Protein AF-A0A0C3KD85-F1 (afdb_monomer)

Organism: NCBI:txid870435

Solvent-accessible surface area (backbone atoms only — not comparable to full-atom values): 11297 Å² total; per-residue (Å²): 140,84,88,82,82,87,82,80,88,87,77,92,79,89,80,76,82,80,77,76,77,79,72,77,76,74,81,74,75,76,88,72,93,73,97,68,96,67,92,71,84,74,74,81,74,77,82,79,78,62,86,70,56,79,71,61,94,81,64,45,78,86,40,37,65,53,24,43,55,48,22,50,45,40,49,59,50,50,77,74,42,59,80,89,37,70,66,29,56,54,45,50,50,52,26,50,43,26,44,40,50,37,27,65,49,67,98,76,60,78,77,80,88,76,65,79,89,64,69,86,74,43,71,68,54,46,54,58,72,66,54,72,72,82,68,59,74,82,45,60,66,61,53,28,54,52,44,51,54,53,46,52,52,57,53,50,51,51,56,52,53,53,51,54,55,58,64,74,65,62,82,130

Mean predicted aligned error: 14.35 Å

Sequence (172 aa):
IQVIVSVLEELQSHFMPLMKTIHWNICHADLTEVNVKTNLHTTPDEDINISFLPLPETFNFLDCEDWQQLAQGIHNWLLTVPPASQQWTWGQDTFWFAYIAAYPRFPHGRWPFWDARIPLDSPFIQDWMAQKLELVAEKPEEVLHQIWLEFHSHIALFYLAAHCRNICRLPQ

Structure (mmCIF, N/CA/C/O backbone):
data_AF-A0A0C3KD85-F1
#
_entry.id   AF-A0A0C3KD85-F1
#
loop_
_atom_site.group_PDB
_atom_site.id
_atom_site.type_symbol
_atom_site.label_atom_id
_atom_site.label_alt_id
_atom_site.label_comp_id
_atom_site.label_asym_id
_atom_site.label_entity_id
_atom_site.label_seq_id
_atom_site.pdbx_PDB_ins_code
_atom_site.Cartn_x
_atom_site.Cartn_y
_atom_site.Cartn_z
_atom_site.occupancy
_atom_site.B_iso_or_equiv
_atom_site.auth_seq_id
_atom_site.auth_comp_id
_atom_site.auth_asym_id
_atom_site.auth_atom_id
_atom_site.pdbx_PDB_model_num
ATOM 1 N N . ILE A 1 1 ? 18.243 32.772 -43.671 1.00 44.72 1 ILE A N 1
ATOM 2 C CA . ILE A 1 1 ? 18.383 33.403 -42.338 1.00 44.72 1 ILE A CA 1
ATOM 3 C C . ILE A 1 1 ? 17.742 32.439 -41.356 1.00 44.72 1 ILE A C 1
ATOM 5 O O . ILE A 1 1 ? 16.558 32.165 -41.491 1.00 44.72 1 ILE A O 1
ATOM 9 N N . GLN A 1 2 ? 18.554 31.809 -40.513 1.00 31.72 2 GLN A N 1
ATOM 10 C CA . GLN A 1 2 ? 18.190 30.676 -39.660 1.00 31.72 2 GLN A CA 1
ATOM 11 C C . GLN A 1 2 ? 18.272 31.172 -38.212 1.00 31.72 2 GLN A C 1
ATOM 13 O O . GLN A 1 2 ? 19.300 31.726 -37.828 1.00 31.72 2 GLN A O 1
ATOM 18 N N . VAL A 1 3 ? 17.184 31.056 -37.450 1.00 38.34 3 VAL A N 1
ATOM 19 C CA . VAL A 1 3 ? 17.133 31.464 -36.038 1.00 38.34 3 VAL A CA 1
ATOM 20 C C . VAL A 1 3 ? 17.324 30.211 -35.195 1.00 38.34 3 VAL A C 1
ATOM 22 O O . VAL A 1 3 ? 16.486 29.314 -35.219 1.00 38.34 3 VAL A O 1
ATOM 25 N N . ILE A 1 4 ? 18.449 30.145 -34.489 1.00 43.72 4 ILE A N 1
ATOM 26 C CA . ILE A 1 4 ? 18.741 29.127 -33.480 1.00 43.72 4 ILE A CA 1
ATOM 27 C C . ILE A 1 4 ? 18.399 29.763 -32.133 1.00 43.72 4 ILE A C 1
ATOM 29 O O . ILE A 1 4 ? 19.001 30.770 -31.764 1.00 43.72 4 ILE A O 1
ATOM 33 N N . VAL A 1 5 ? 17.415 29.209 -31.424 1.00 41.16 5 VAL A N 1
ATOM 34 C CA . VAL A 1 5 ? 17.136 29.567 -30.029 1.00 41.16 5 VAL A CA 1
ATOM 35 C C . VAL A 1 5 ? 17.790 28.505 -29.162 1.00 41.16 5 VAL A C 1
ATOM 37 O O . VAL A 1 5 ? 17.321 27.372 -29.091 1.00 41.16 5 VAL A O 1
ATOM 40 N N . SER A 1 6 ? 18.905 28.874 -28.543 1.00 44.72 6 SER A N 1
ATOM 41 C CA . SER A 1 6 ? 19.551 28.079 -27.508 1.00 44.72 6 SER A CA 1
ATOM 42 C C . SER A 1 6 ? 18.756 28.226 -26.214 1.00 44.72 6 SER A C 1
ATOM 44 O O . SER A 1 6 ? 18.633 29.329 -25.686 1.00 44.72 6 SER A O 1
ATOM 46 N N . VAL A 1 7 ? 18.238 27.119 -25.694 1.00 46.34 7 VAL A N 1
ATOM 47 C CA . VAL A 1 7 ? 17.838 27.004 -24.291 1.00 46.34 7 VAL A CA 1
ATOM 48 C C . VAL A 1 7 ? 18.607 25.823 -23.738 1.00 46.34 7 VAL A C 1
ATOM 50 O O . VAL A 1 7 ? 18.252 24.686 -24.039 1.00 46.34 7 VAL A O 1
ATOM 53 N N . LEU A 1 8 ? 19.657 26.087 -22.962 1.00 38.56 8 LEU A N 1
ATOM 54 C CA . LEU A 1 8 ? 20.087 25.130 -21.957 1.00 38.56 8 LEU A CA 1
ATOM 55 C C . LEU A 1 8 ? 20.905 25.804 -20.848 1.00 38.56 8 LEU A C 1
ATOM 57 O O . LEU A 1 8 ? 21.939 26.407 -21.113 1.00 38.56 8 LEU A O 1
ATOM 61 N N . GLU A 1 9 ? 20.381 25.605 -19.639 1.00 44.66 9 GLU A N 1
ATOM 62 C CA . GLU A 1 9 ? 21.064 25.478 -18.349 1.00 44.66 9 GLU A CA 1
ATOM 63 C C . GLU A 1 9 ? 21.668 26.690 -17.626 1.00 44.66 9 GLU A C 1
ATOM 65 O O . GLU A 1 9 ? 22.133 27.660 -18.210 1.00 44.66 9 GLU A O 1
ATOM 70 N N . GLU A 1 10 ? 21.657 26.512 -16.297 1.00 42.94 10 GLU A N 1
ATOM 71 C CA . GLU A 1 10 ? 22.172 27.332 -15.191 1.00 42.94 10 GLU A CA 1
ATOM 72 C C . GLU A 1 10 ? 21.146 28.291 -14.547 1.00 42.94 10 GLU A C 1
ATOM 74 O O . GLU A 1 10 ? 20.594 29.175 -15.184 1.00 42.94 10 GLU A O 1
ATOM 79 N N . LEU A 1 11 ? 20.831 28.221 -13.251 1.00 41.41 11 LEU A N 1
ATOM 80 C CA . LEU A 1 11 ? 21.246 27.301 -12.198 1.00 41.41 11 LEU A CA 1
ATOM 81 C C . LEU A 1 11 ? 20.274 27.434 -11.009 1.00 41.41 11 LEU A C 1
ATOM 83 O O . LEU A 1 11 ? 19.582 28.437 -10.839 1.00 41.4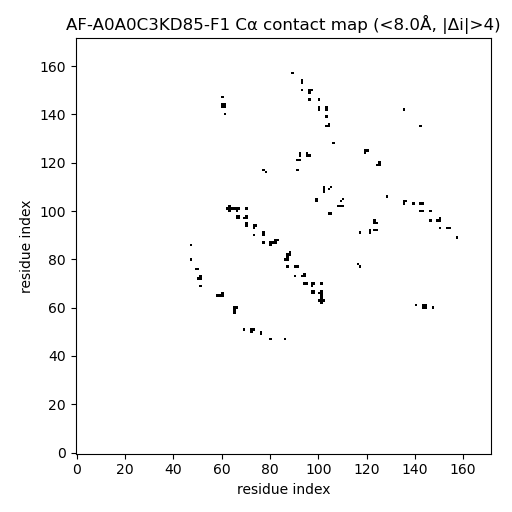1 11 LEU A O 1
ATOM 87 N N . GLN A 1 12 ? 20.258 26.388 -10.194 1.00 50.91 12 GLN A N 1
ATOM 88 C CA . GLN A 1 12 ? 19.518 26.193 -8.953 1.00 50.91 12 GLN A CA 1
ATOM 89 C C . GLN A 1 12 ? 19.476 27.421 -8.030 1.00 50.91 12 GLN A C 1
ATOM 91 O O . GLN A 1 12 ? 20.518 27.955 -7.659 1.00 50.91 12 GLN A O 1
ATOM 96 N N . SER A 1 13 ? 18.287 27.756 -7.520 1.00 37.28 13 SER A N 1
ATOM 97 C CA . SER A 1 13 ? 18.146 28.250 -6.147 1.00 37.28 13 SER A CA 1
ATOM 98 C C . SER A 1 13 ? 16.683 28.180 -5.697 1.00 37.28 13 SER A C 1
ATOM 100 O O . SER A 1 13 ? 15.837 28.911 -6.196 1.00 37.28 13 SER A O 1
ATOM 102 N N . HIS A 1 14 ? 16.411 27.301 -4.732 1.00 45.31 14 HIS A N 1
ATOM 103 C CA . HIS A 1 14 ? 15.267 27.366 -3.817 1.00 45.31 14 HIS A CA 1
ATOM 104 C C . HIS A 1 14 ? 13.858 27.352 -4.430 1.00 45.31 14 HIS A C 1
ATOM 106 O O . HIS A 1 14 ? 13.132 28.340 -4.384 1.00 45.31 14 HIS A O 1
ATOM 112 N N . PHE A 1 15 ? 13.397 26.173 -4.845 1.00 38.47 15 PHE A N 1
ATOM 113 C CA . PHE A 1 15 ? 11.975 25.853 -4.722 1.00 38.47 15 PHE A CA 1
ATOM 114 C C . PHE A 1 15 ? 11.822 24.742 -3.688 1.00 38.47 15 PHE A C 1
ATOM 116 O O . PHE A 1 15 ? 11.989 23.563 -3.983 1.00 38.47 15 PHE A O 1
ATOM 123 N N . MET A 1 16 ? 11.536 25.137 -2.444 1.00 41.84 16 MET A N 1
ATOM 124 C CA . MET A 1 16 ? 10.878 24.223 -1.517 1.00 41.84 1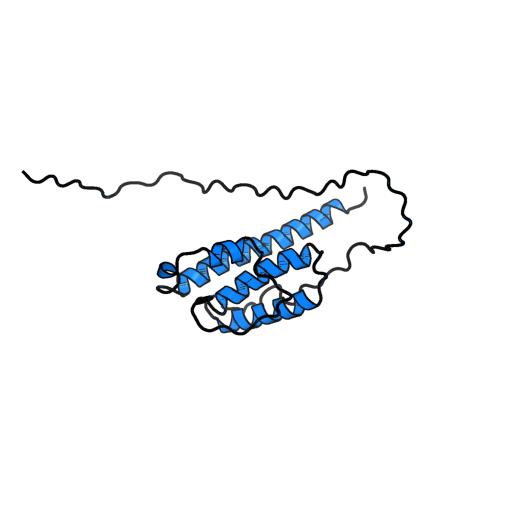6 MET A CA 1
ATOM 125 C C . MET A 1 16 ? 9.528 23.846 -2.134 1.00 41.84 16 MET A C 1
ATOM 127 O O . MET A 1 16 ? 8.796 24.754 -2.548 1.00 41.84 16 MET A O 1
ATOM 131 N N . PRO A 1 17 ? 9.156 22.558 -2.196 1.00 38.88 17 PRO A N 1
ATOM 132 C CA . PRO A 1 17 ? 7.778 22.216 -2.476 1.00 38.88 17 PRO A CA 1
ATOM 133 C C . PRO A 1 17 ? 6.946 22.791 -1.329 1.00 38.88 17 PRO A C 1
ATOM 135 O O . PRO A 1 17 ? 7.150 22.476 -0.156 1.00 38.88 17 PRO A O 1
ATOM 138 N N . LEU A 1 18 ? 6.052 23.711 -1.675 1.00 36.97 18 LEU A N 1
ATOM 139 C CA . LEU A 1 18 ? 5.094 24.293 -0.755 1.00 36.97 18 LEU A CA 1
ATOM 140 C C . LEU A 1 18 ? 4.162 23.154 -0.331 1.00 36.97 18 LEU A C 1
ATOM 142 O O . LEU A 1 18 ? 3.222 22.826 -1.053 1.00 36.97 18 LEU A O 1
ATOM 146 N N . MET A 1 19 ? 4.467 22.500 0.795 1.00 41.75 19 MET A N 1
ATOM 147 C CA . MET A 1 19 ? 3.550 21.550 1.416 1.00 41.75 19 MET A CA 1
ATOM 148 C C . MET A 1 19 ? 2.253 22.309 1.675 1.00 41.75 19 MET A C 1
ATOM 150 O O . MET A 1 19 ? 2.166 23.143 2.576 1.00 41.75 19 MET A O 1
ATOM 154 N N . LYS A 1 20 ? 1.237 22.045 0.853 1.00 39.09 20 LYS A N 1
ATOM 155 C CA . LYS A 1 20 ? -0.136 22.348 1.225 1.00 39.09 20 LYS A CA 1
ATOM 156 C C . LYS A 1 20 ? -0.424 21.481 2.436 1.00 39.09 20 LYS A C 1
ATOM 158 O O . LYS A 1 20 ? -0.611 20.276 2.309 1.00 39.09 20 LYS A O 1
ATOM 163 N N . THR A 1 21 ? -0.420 22.103 3.605 1.00 34.53 21 THR A N 1
ATOM 164 C CA . THR A 1 21 ? -0.942 21.518 4.830 1.00 34.53 21 THR A CA 1
ATOM 165 C C . THR A 1 21 ? -2.380 21.104 4.547 1.00 34.53 21 THR A C 1
ATOM 167 O O . THR A 1 21 ? -3.274 21.949 4.480 1.00 34.53 21 THR A O 1
ATOM 170 N N . ILE A 1 22 ? -2.606 19.810 4.325 1.00 39.12 22 ILE A N 1
ATOM 171 C CA . ILE A 1 22 ? -3.944 19.239 4.408 1.00 39.12 22 ILE A CA 1
ATOM 172 C C . ILE A 1 22 ? -4.288 19.320 5.890 1.00 39.12 22 ILE A C 1
ATOM 174 O O . ILE A 1 22 ? -3.874 18.505 6.711 1.00 39.12 22 ILE A O 1
ATOM 178 N N . HIS A 1 23 ? -4.949 20.418 6.239 1.00 28.86 23 HIS A N 1
ATOM 179 C CA . HIS A 1 23 ? -5.554 20.617 7.536 1.00 28.86 23 HIS A CA 1
ATOM 180 C C . HIS A 1 23 ? -6.671 19.583 7.631 1.00 28.86 23 HIS A C 1
ATOM 182 O O . HIS A 1 23 ? -7.727 19.749 7.018 1.00 28.86 23 HIS A O 1
ATOM 188 N N . TRP A 1 24 ? -6.412 18.480 8.334 1.00 38.56 24 TRP A N 1
ATOM 189 C CA . TRP A 1 24 ? -7.466 17.581 8.776 1.00 38.56 24 TRP A CA 1
ATOM 190 C C . TRP A 1 24 ? -8.442 18.432 9.580 1.00 38.56 24 TRP A C 1
ATOM 192 O O . TRP A 1 24 ? -8.164 18.794 10.723 1.00 38.56 24 TRP A O 1
ATOM 202 N N . ASN A 1 25 ? -9.550 18.829 8.952 1.00 35.41 25 ASN A N 1
ATOM 203 C CA . ASN A 1 25 ? -10.643 19.475 9.651 1.00 35.41 25 ASN A CA 1
ATOM 204 C C . ASN A 1 25 ? -11.114 18.484 10.707 1.00 35.41 25 ASN A C 1
ATOM 206 O O . ASN A 1 25 ? -11.781 17.496 10.409 1.00 35.41 25 ASN A O 1
ATOM 210 N N . ILE A 1 26 ? -10.703 18.753 11.943 1.00 40.75 26 ILE A N 1
ATOM 211 C CA . ILE A 1 26 ? -11.268 18.177 13.147 1.00 40.75 26 ILE A CA 1
ATOM 212 C C . ILE A 1 26 ? -12.770 18.395 13.015 1.00 40.75 26 ILE A C 1
ATOM 214 O O . ILE A 1 26 ? -13.232 19.538 13.002 1.00 40.75 26 ILE A O 1
ATOM 218 N N . CYS A 1 27 ? -13.524 17.310 12.857 1.00 38.81 27 CYS A N 1
ATOM 219 C CA . CYS A 1 27 ? -14.968 17.345 12.978 1.00 38.81 27 CYS A CA 1
ATOM 220 C C . CYS A 1 27 ? -15.299 17.783 14.409 1.00 38.81 27 CYS A C 1
ATOM 222 O O . CYS A 1 27 ? -15.462 16.961 15.307 1.00 38.81 27 CYS A O 1
ATOM 224 N N . HIS A 1 28 ? -15.395 19.093 14.623 1.00 39.84 28 HIS A N 1
ATOM 225 C CA . HIS A 1 28 ? -16.270 19.639 15.639 1.00 39.84 28 HIS A CA 1
ATOM 226 C C . HIS A 1 28 ? -17.681 19.306 15.172 1.00 39.84 28 HIS A C 1
ATOM 228 O O . HIS A 1 28 ? -18.252 19.984 14.323 1.00 39.84 28 HIS A O 1
ATOM 234 N N . ALA A 1 29 ? -18.202 18.182 15.658 1.00 39.31 29 ALA A N 1
ATOM 235 C CA . ALA A 1 29 ? -19.624 17.932 15.596 1.00 39.31 29 ALA A CA 1
ATOM 236 C C . ALA A 1 29 ? -20.300 19.048 16.401 1.00 39.31 29 ALA A C 1
ATOM 238 O O . ALA A 1 29 ? -20.180 19.098 17.627 1.00 39.31 29 ALA A O 1
ATOM 239 N N . ASP A 1 30 ? -20.959 19.963 15.693 1.00 38.78 30 ASP A N 1
ATOM 240 C CA . ASP A 1 30 ? -21.906 20.891 16.287 1.00 38.78 30 ASP A CA 1
ATOM 241 C C . ASP A 1 30 ? -22.974 20.073 17.015 1.00 38.78 30 ASP A C 1
ATOM 243 O O . ASP A 1 30 ? -23.738 19.310 16.418 1.00 38.78 30 ASP A O 1
ATOM 247 N N . LEU A 1 31 ? -22.999 20.227 18.336 1.00 43.59 31 LEU A N 1
ATOM 248 C CA . LEU A 1 31 ? -24.061 19.748 19.203 1.00 43.59 31 LEU A CA 1
ATOM 249 C C . LEU A 1 31 ? -25.347 20.494 18.835 1.00 43.59 31 LEU A C 1
ATOM 251 O O . LEU A 1 31 ? -25.645 21.554 19.379 1.00 43.59 31 LEU A O 1
ATOM 255 N N . THR A 1 32 ? -26.121 19.929 17.913 1.00 39.94 32 THR A N 1
ATOM 256 C CA . THR A 1 32 ? -27.552 20.213 17.819 1.00 39.94 32 THR A CA 1
ATOM 257 C C . THR A 1 32 ? -28.306 19.068 18.478 1.00 39.94 32 THR A C 1
ATOM 259 O O . THR A 1 32 ? -28.229 17.908 18.079 1.00 39.94 32 THR A O 1
ATOM 262 N N . GLU A 1 33 ? -28.978 19.421 19.570 1.00 45.94 33 GLU A N 1
ATOM 263 C CA . GLU A 1 33 ? -29.815 18.556 20.387 1.00 45.94 33 GLU A CA 1
ATOM 264 C C . GLU A 1 33 ? -30.871 17.840 19.536 1.00 45.94 33 GLU A C 1
ATOM 266 O O . GLU A 1 33 ? -31.880 18.427 19.148 1.00 45.94 33 GLU A O 1
ATOM 271 N N . VAL A 1 34 ? -30.696 16.537 19.316 1.00 37.78 34 VAL A N 1
ATOM 272 C CA . VAL A 1 34 ? -31.823 15.635 19.066 1.00 37.78 34 VAL A CA 1
ATOM 273 C C . VAL A 1 34 ? -31.685 14.433 19.988 1.00 37.78 34 VAL A C 1
ATOM 275 O O . VAL A 1 34 ? -30.835 13.560 19.834 1.00 37.78 34 VAL A O 1
ATOM 278 N N . ASN A 1 35 ? -32.551 14.441 20.993 1.00 45.81 35 ASN A N 1
ATOM 279 C CA . ASN A 1 35 ? -32.765 13.406 21.987 1.00 45.81 35 ASN A CA 1
ATOM 280 C C . ASN A 1 35 ? -33.209 12.093 21.317 1.00 45.81 35 ASN A C 1
ATOM 282 O O . ASN A 1 35 ? -34.400 11.865 21.111 1.00 45.81 35 ASN A O 1
ATOM 286 N N . VAL A 1 36 ? -32.256 11.217 20.997 1.00 39.78 36 VAL A N 1
ATOM 287 C CA . VAL A 1 36 ? -32.517 9.801 20.726 1.00 39.78 36 VAL A CA 1
ATOM 288 C C . VAL A 1 36 ? -31.590 8.981 21.613 1.00 39.78 36 VAL A C 1
ATOM 290 O O . VAL A 1 36 ? -30.383 8.911 21.401 1.00 39.78 36 VAL A O 1
ATOM 293 N N . LYS A 1 37 ? -32.170 8.358 22.643 1.00 42.84 37 LYS A N 1
ATOM 294 C CA . LYS A 1 37 ? -31.521 7.325 23.455 1.00 42.84 37 LYS A CA 1
ATOM 295 C C . LYS A 1 37 ? -31.212 6.106 22.582 1.00 42.84 37 LYS A C 1
ATOM 297 O O . LYS A 1 37 ? -31.989 5.157 22.539 1.00 42.84 37 LYS A O 1
ATOM 302 N N . THR A 1 38 ? -30.063 6.103 21.928 1.00 39.69 38 THR A N 1
ATOM 303 C CA . THR A 1 38 ? -29.397 4.874 21.495 1.00 39.69 38 THR A CA 1
ATOM 304 C C . THR A 1 38 ? -28.215 4.646 22.418 1.00 39.69 38 THR A C 1
ATOM 306 O O . THR A 1 38 ? -27.262 5.419 22.419 1.00 39.69 38 THR A O 1
ATOM 309 N N . ASN A 1 39 ? -28.302 3.592 23.232 1.00 41.03 39 ASN A N 1
ATOM 310 C CA . ASN A 1 39 ? -27.184 3.057 24.002 1.00 41.03 39 ASN A CA 1
ATOM 311 C C . ASN A 1 39 ? -26.105 2.545 23.031 1.00 41.03 39 ASN A C 1
ATOM 313 O O . ASN A 1 39 ? -26.040 1.354 22.745 1.00 41.03 39 ASN A O 1
ATOM 317 N N . LEU A 1 40 ? -25.278 3.442 22.503 1.00 42.19 40 LEU A N 1
ATOM 318 C CA . LEU A 1 40 ? -23.980 3.102 21.938 1.00 42.19 40 LEU A CA 1
ATOM 319 C C . LEU A 1 40 ? -22.971 3.308 23.058 1.00 42.19 40 LEU A C 1
ATOM 321 O O . LEU A 1 40 ? -22.488 4.408 23.313 1.00 42.19 40 LEU A O 1
ATOM 325 N N . HIS A 1 41 ? -22.719 2.224 23.784 1.00 38.44 41 HIS A N 1
ATOM 326 C CA . HIS A 1 41 ? -21.536 2.101 24.613 1.00 38.44 41 HIS A CA 1
ATOM 327 C C . HIS A 1 41 ? -20.336 2.000 23.665 1.00 38.44 41 HIS A C 1
ATOM 329 O O . HIS A 1 41 ? -19.869 0.911 23.350 1.00 38.44 41 HIS A O 1
ATOM 335 N N . THR A 1 42 ? -19.906 3.140 23.127 1.00 39.88 42 THR A N 1
ATOM 336 C CA . THR A 1 42 ? -18.635 3.254 22.420 1.00 39.88 42 THR A CA 1
ATOM 337 C C . THR A 1 42 ? -17.565 3.222 23.499 1.00 39.88 42 THR A C 1
ATOM 339 O O . THR A 1 42 ? -17.316 4.223 24.173 1.00 39.88 42 THR A O 1
ATOM 342 N N . THR A 1 43 ? -17.008 2.040 23.745 1.00 41.78 43 THR A N 1
ATOM 343 C CA . THR A 1 43 ? -15.810 1.911 24.565 1.00 41.78 43 THR A CA 1
ATOM 344 C C . THR A 1 43 ? -14.692 2.746 23.925 1.00 41.78 43 THR A C 1
ATOM 346 O O . THR A 1 43 ? -14.556 2.764 22.699 1.00 41.78 43 THR A O 1
ATOM 349 N N . PRO A 1 44 ? -13.928 3.507 24.723 1.00 47.38 44 PRO A N 1
ATOM 350 C CA . PRO A 1 44 ? -12.794 4.267 24.223 1.00 47.38 44 PRO A CA 1
ATOM 351 C C . PRO A 1 44 ? -11.661 3.292 23.891 1.00 47.38 44 PRO A C 1
ATOM 353 O O . PRO A 1 44 ? -11.283 2.511 24.755 1.00 47.38 44 PRO A O 1
ATOM 356 N N . ASP A 1 45 ? -11.136 3.365 22.665 1.00 50.81 45 ASP A N 1
ATOM 357 C CA . ASP A 1 45 ? -9.873 2.740 22.237 1.00 50.81 45 ASP A CA 1
ATOM 358 C C . ASP A 1 45 ? -9.675 1.285 22.683 1.00 50.81 45 ASP A C 1
ATOM 360 O O . ASP A 1 45 ? -8.939 0.993 23.625 1.00 50.81 45 ASP A O 1
ATOM 364 N N . GLU A 1 46 ? -10.245 0.335 21.944 1.00 54.19 46 GLU A N 1
ATOM 365 C CA . GLU A 1 46 ? -9.509 -0.918 21.805 1.00 54.19 46 GLU A CA 1
ATOM 366 C C . GLU A 1 46 ? -8.241 -0.591 21.009 1.00 54.19 46 GLU A C 1
ATOM 368 O O . GLU A 1 46 ? -8.331 -0.128 19.870 1.00 54.19 46 GLU A O 1
ATOM 373 N N . ASP A 1 47 ? -7.072 -0.760 21.635 1.00 69.00 47 ASP A N 1
ATOM 374 C CA . ASP A 1 47 ? -5.760 -0.638 20.997 1.00 69.00 47 ASP A CA 1
ATOM 375 C C . ASP A 1 47 ? -5.705 -1.593 19.797 1.00 69.00 47 ASP A C 1
ATOM 377 O O . ASP A 1 47 ? -5.400 -2.782 19.922 1.00 69.00 47 ASP A O 1
ATOM 381 N N . ILE A 1 48 ? -6.060 -1.082 18.616 1.00 73.88 48 ILE A N 1
ATOM 382 C CA . ILE A 1 48 ? -6.047 -1.850 17.375 1.00 73.88 48 ILE A CA 1
ATOM 383 C C . ILE A 1 48 ? -4.595 -2.232 17.092 1.00 73.88 48 ILE A C 1
ATOM 385 O O . ILE A 1 48 ? -3.778 -1.398 16.700 1.00 73.88 48 ILE A O 1
ATOM 389 N N . ASN A 1 49 ? -4.278 -3.507 17.308 1.00 84.19 49 ASN A N 1
ATOM 390 C CA . ASN A 1 49 ? -2.937 -4.041 17.123 1.00 84.19 49 ASN A CA 1
ATOM 391 C C . ASN A 1 49 ? -2.564 -4.043 15.635 1.00 84.19 49 ASN A C 1
ATOM 393 O O . ASN A 1 49 ? -3.233 -4.685 14.826 1.00 84.19 49 ASN A O 1
ATOM 397 N N . ILE A 1 50 ? -1.483 -3.351 15.279 1.00 87.50 50 ILE A N 1
ATOM 398 C CA . ILE A 1 50 ? -0.921 -3.326 13.926 1.00 87.50 50 ILE A CA 1
ATOM 399 C C . ILE A 1 50 ? 0.169 -4.394 13.852 1.00 87.50 50 ILE A C 1
ATOM 401 O O . ILE A 1 50 ? 1.317 -4.150 14.201 1.00 87.50 50 ILE A O 1
ATOM 405 N N . SER A 1 51 ? -0.192 -5.592 13.395 1.00 86.38 51 SER A N 1
ATOM 406 C CA . SER A 1 51 ? 0.702 -6.759 13.431 1.00 86.38 51 SER A CA 1
ATOM 407 C C . SER A 1 51 ? 1.783 -6.777 12.348 1.00 86.38 51 SER A C 1
ATOM 409 O O . SER A 1 51 ? 2.689 -7.601 12.410 1.00 86.38 51 SER A O 1
ATOM 411 N N . PHE A 1 52 ? 1.664 -5.930 11.326 1.00 90.62 52 PHE A N 1
ATOM 412 C CA . PHE A 1 52 ? 2.599 -5.863 10.198 1.00 90.62 52 PHE A CA 1
ATOM 413 C C . PHE A 1 52 ? 3.683 -4.788 10.379 1.00 90.62 52 PHE A C 1
ATOM 415 O O . PHE A 1 52 ? 4.517 -4.619 9.493 1.00 90.62 52 PHE A O 1
ATOM 422 N N . LEU A 1 53 ? 3.671 -4.061 11.505 1.00 90.56 53 LEU A N 1
ATOM 423 C CA . LEU A 1 53 ? 4.711 -3.104 11.878 1.00 90.56 53 LEU A CA 1
ATOM 424 C C . LEU A 1 53 ? 5.257 -3.394 13.289 1.00 90.56 53 LEU A C 1
ATOM 426 O O . LEU A 1 53 ? 4.499 -3.843 14.149 1.00 90.56 53 LEU A O 1
ATOM 430 N N . PRO A 1 54 ? 6.542 -3.090 13.565 1.00 91.94 54 PRO A N 1
ATOM 431 C CA . PRO A 1 54 ? 7.543 -2.567 12.628 1.00 91.94 54 PRO A CA 1
ATOM 432 C C . PRO A 1 54 ? 7.904 -3.585 11.538 1.00 91.94 54 PRO A C 1
ATOM 434 O O . PRO A 1 54 ? 7.678 -4.783 11.700 1.00 91.94 54 PRO A O 1
ATOM 437 N N . LEU A 1 55 ? 8.444 -3.102 10.417 1.00 92.69 55 LEU A N 1
ATOM 438 C CA . LEU A 1 55 ? 8.914 -3.997 9.362 1.00 92.69 55 LEU A CA 1
ATOM 439 C C . LEU A 1 55 ? 10.096 -4.849 9.861 1.00 92.69 55 LEU A C 1
ATOM 441 O O . LEU A 1 55 ? 10.902 -4.354 10.655 1.00 92.69 55 LEU A O 1
ATOM 445 N N . PRO A 1 56 ? 10.230 -6.104 9.395 1.00 92.62 56 PRO A N 1
ATOM 446 C CA . PRO A 1 56 ? 11.406 -6.922 9.679 1.00 92.62 56 PRO A CA 1
ATOM 447 C C . PRO A 1 56 ? 12.697 -6.246 9.200 1.00 92.62 56 PRO A C 1
ATOM 449 O O . PRO A 1 56 ? 12.713 -5.628 8.140 1.00 92.62 56 PRO A O 1
ATOM 452 N N . GLU A 1 57 ? 13.809 -6.439 9.914 1.00 92.00 57 GLU A N 1
ATOM 453 C CA . GLU A 1 57 ? 15.132 -5.932 9.490 1.00 92.00 57 GLU A CA 1
ATOM 454 C C . GLU A 1 57 ? 15.594 -6.512 8.145 1.00 92.00 57 GLU A C 1
ATOM 456 O O . GLU A 1 57 ? 16.446 -5.942 7.469 1.00 92.00 57 GLU A O 1
ATOM 461 N N . THR A 1 58 ? 15.030 -7.654 7.756 1.00 95.31 58 THR A N 1
ATOM 462 C CA . THR A 1 58 ? 15.304 -8.330 6.488 1.00 95.31 58 THR A CA 1
ATOM 463 C C . THR A 1 58 ? 14.466 -7.807 5.327 1.00 95.31 58 THR A C 1
ATOM 465 O O . THR A 1 58 ? 14.675 -8.271 4.214 1.00 95.31 58 THR A O 1
ATOM 468 N N . PHE A 1 59 ? 13.518 -6.894 5.571 1.00 95.69 59 PHE A N 1
ATOM 469 C CA . PHE A 1 59 ? 12.638 -6.368 4.532 1.00 95.69 59 PHE A CA 1
ATOM 470 C C . PHE A 1 59 ? 13.440 -5.585 3.487 1.00 95.69 59 PHE A C 1
ATOM 472 O O . PHE A 1 59 ? 14.092 -4.584 3.794 1.00 95.69 59 PHE A O 1
ATOM 479 N N . ASN A 1 60 ? 13.358 -6.022 2.239 1.00 96.56 60 ASN A N 1
ATOM 480 C CA . ASN A 1 60 ? 13.983 -5.403 1.091 1.00 96.56 60 ASN A CA 1
ATOM 481 C C . ASN A 1 60 ? 12.942 -4.633 0.272 1.00 96.56 60 ASN A C 1
ATOM 483 O O . ASN A 1 60 ? 12.154 -5.209 -0.470 1.00 96.56 60 ASN A O 1
ATOM 487 N N . PHE A 1 61 ? 12.996 -3.303 0.331 1.00 96.12 61 PHE A N 1
ATOM 488 C CA . PHE A 1 61 ? 12.061 -2.442 -0.401 1.00 96.12 61 PHE A CA 1
ATOM 489 C C . PHE A 1 61 ? 12.213 -2.505 -1.934 1.00 96.12 61 PHE A C 1
ATOM 491 O O . PHE A 1 61 ? 11.356 -1.987 -2.649 1.00 96.12 61 PHE A O 1
ATOM 498 N N . LEU A 1 62 ? 13.286 -3.110 -2.453 1.00 95.62 62 LEU A N 1
ATOM 499 C CA . LEU A 1 62 ? 13.447 -3.372 -3.886 1.00 95.62 62 LEU A CA 1
ATOM 500 C C . LEU A 1 62 ? 12.873 -4.734 -4.304 1.00 95.62 62 LEU A C 1
ATOM 502 O O . LEU A 1 62 ? 12.760 -5.002 -5.500 1.00 95.62 62 LEU A O 1
ATOM 506 N N . ASP A 1 63 ? 12.515 -5.591 -3.346 1.00 96.06 63 ASP A N 1
ATOM 507 C CA . ASP A 1 63 ? 11.940 -6.902 -3.617 1.00 96.06 63 ASP A CA 1
ATOM 508 C C . ASP A 1 63 ? 10.411 -6.837 -3.627 1.00 96.06 63 ASP A C 1
ATOM 510 O O . ASP A 1 63 ? 9.759 -6.512 -2.633 1.00 96.06 63 ASP A O 1
ATOM 514 N N . CYS A 1 64 ? 9.816 -7.174 -4.770 1.00 94.50 64 CYS A N 1
ATOM 515 C CA . CYS A 1 64 ? 8.366 -7.227 -4.906 1.00 94.50 64 CYS A CA 1
ATOM 516 C C . CYS A 1 64 ? 7.743 -8.307 -4.006 1.00 94.50 64 CYS A C 1
ATOM 518 O O . CYS A 1 64 ? 6.594 -8.144 -3.605 1.00 94.50 64 CYS A O 1
ATOM 520 N N . GLU A 1 65 ? 8.449 -9.396 -3.688 1.00 96.81 65 GLU A N 1
ATOM 521 C CA . GLU A 1 65 ? 7.912 -10.472 -2.844 1.00 96.81 65 GLU A CA 1
ATOM 522 C C . GLU A 1 65 ? 7.710 -10.009 -1.394 1.00 96.81 65 GLU A C 1
ATOM 524 O O . GLU A 1 65 ? 6.658 -10.264 -0.801 1.00 96.81 65 GLU A O 1
ATOM 529 N N . ASP A 1 66 ? 8.650 -9.236 -0.854 1.00 97.50 66 ASP A N 1
ATOM 530 C CA . ASP A 1 66 ? 8.527 -8.641 0.478 1.00 97.50 66 ASP A CA 1
ATOM 531 C C . ASP A 1 66 ? 7.325 -7.688 0.548 1.00 97.50 66 ASP A C 1
ATOM 533 O O . ASP A 1 66 ? 6.510 -7.751 1.478 1.00 97.50 66 ASP A O 1
ATOM 537 N N . TRP A 1 67 ? 7.131 -6.870 -0.490 1.00 97.81 67 TRP A N 1
ATOM 538 C CA . TRP A 1 67 ? 5.941 -6.030 -0.621 1.00 97.81 67 TRP A CA 1
ATOM 539 C C . TRP A 1 67 ? 4.644 -6.832 -0.734 1.00 97.81 67 TRP A C 1
ATOM 541 O O . TRP A 1 67 ? 3.628 -6.420 -0.174 1.00 97.81 67 TRP A O 1
ATOM 551 N N . GLN A 1 68 ? 4.647 -7.982 -1.414 1.00 97.50 68 GLN A N 1
ATOM 552 C CA . GLN A 1 68 ? 3.470 -8.853 -1.508 1.00 97.50 68 GLN A CA 1
ATOM 553 C C . GLN A 1 68 ? 3.066 -9.396 -0.139 1.00 97.50 68 GLN A C 1
ATOM 555 O O . GLN A 1 68 ? 1.883 -9.362 0.212 1.00 97.50 68 GLN A O 1
ATOM 560 N N . GLN A 1 69 ? 4.037 -9.867 0.645 1.00 97.19 69 GLN A N 1
ATOM 561 C CA . GLN A 1 69 ? 3.789 -10.358 2.000 1.00 97.19 69 GLN A CA 1
ATOM 562 C C . GLN A 1 69 ? 3.240 -9.244 2.896 1.00 97.19 69 GLN A C 1
ATOM 564 O O . GLN A 1 69 ? 2.259 -9.450 3.617 1.00 97.19 69 GLN A O 1
ATOM 569 N N . LEU A 1 70 ? 3.813 -8.042 2.797 1.00 97.94 70 LEU A N 1
ATOM 570 C CA . LEU A 1 70 ? 3.342 -6.871 3.526 1.00 97.94 70 LEU A CA 1
ATOM 571 C C . LEU A 1 70 ? 1.919 -6.468 3.113 1.00 97.94 70 LEU A C 1
ATOM 573 O O . LEU A 1 70 ? 1.053 -6.318 3.975 1.00 97.94 70 LEU A O 1
ATOM 577 N N . ALA A 1 71 ? 1.642 -6.355 1.811 1.00 97.62 71 ALA A N 1
ATOM 578 C CA . ALA A 1 71 ? 0.317 -6.025 1.288 1.00 97.62 71 ALA A CA 1
ATOM 579 C C . ALA A 1 71 ? -0.737 -7.041 1.749 1.00 97.62 71 ALA A C 1
ATOM 581 O O . ALA A 1 71 ? -1.840 -6.656 2.138 1.00 97.62 71 ALA A O 1
ATOM 582 N N . GLN A 1 72 ? -0.393 -8.332 1.780 1.00 97.12 72 GLN A N 1
ATOM 583 C CA . GLN A 1 72 ? -1.275 -9.378 2.293 1.00 97.12 72 GLN A CA 1
ATOM 584 C C . GLN A 1 72 ? -1.517 -9.249 3.805 1.00 97.12 72 GLN A C 1
ATOM 586 O O . GLN A 1 72 ? -2.646 -9.442 4.265 1.00 97.12 72 GLN A O 1
ATOM 591 N N . GLY A 1 73 ? -0.483 -8.914 4.581 1.00 96.69 73 GLY A N 1
ATOM 592 C CA . GLY A 1 73 ? -0.602 -8.651 6.015 1.00 96.69 73 GLY A CA 1
ATOM 593 C C . GLY A 1 73 ? -1.543 -7.481 6.311 1.00 96.69 73 GLY A C 1
ATOM 594 O O . GLY A 1 73 ? -2.456 -7.617 7.127 1.00 96.69 73 GLY A O 1
ATOM 595 N N . ILE A 1 74 ? -1.376 -6.365 5.594 1.00 97.00 74 ILE A N 1
ATOM 596 C CA . ILE A 1 74 ? -2.231 -5.177 5.728 1.00 97.00 74 ILE A CA 1
ATOM 597 C C . ILE A 1 74 ? -3.660 -5.485 5.274 1.00 97.00 74 ILE A C 1
ATOM 599 O O . ILE A 1 74 ? -4.609 -5.117 5.961 1.00 97.00 74 ILE A O 1
ATOM 603 N N . HIS A 1 75 ? -3.826 -6.198 4.156 1.00 96.50 75 HIS A N 1
ATOM 604 C CA . HIS A 1 75 ? -5.132 -6.628 3.663 1.00 96.50 75 HIS A CA 1
ATOM 605 C C . HIS A 1 75 ? -5.886 -7.423 4.730 1.00 96.50 75 HIS A C 1
ATOM 607 O O . HIS A 1 75 ? -6.995 -7.047 5.098 1.00 96.50 75 HIS A O 1
ATOM 613 N N . ASN A 1 76 ? -5.270 -8.471 5.282 1.00 95.75 76 ASN A N 1
ATOM 614 C CA . ASN A 1 76 ? -5.888 -9.286 6.327 1.00 95.75 76 ASN A CA 1
ATOM 615 C C . ASN A 1 76 ? -6.261 -8.449 7.554 1.00 95.75 76 ASN A C 1
ATOM 617 O O . ASN A 1 76 ? -7.344 -8.627 8.107 1.00 95.75 76 ASN A O 1
ATOM 621 N N . TRP A 1 77 ? -5.391 -7.520 7.955 1.00 95.69 77 TRP A N 1
ATOM 622 C CA . TRP A 1 77 ? -5.654 -6.613 9.064 1.00 95.69 77 TRP A CA 1
ATOM 623 C C . TRP A 1 77 ? -6.840 -5.681 8.783 1.00 95.69 77 TRP A C 1
ATOM 625 O O . TRP A 1 77 ? -7.752 -5.609 9.603 1.00 95.69 77 TRP A O 1
ATOM 635 N N . LEU A 1 78 ? -6.913 -5.047 7.608 1.00 95.25 78 LEU A N 1
ATOM 636 C CA . LEU A 1 78 ? -8.016 -4.153 7.227 1.00 95.25 78 LEU A CA 1
ATOM 637 C C . LEU A 1 78 ? -9.387 -4.825 7.293 1.00 95.25 78 LEU A C 1
ATOM 639 O O . LEU A 1 78 ? -10.368 -4.182 7.655 1.00 95.25 78 LEU A O 1
ATOM 643 N N . LEU A 1 79 ? -9.463 -6.123 6.991 1.00 94.56 79 LEU A N 1
ATOM 644 C CA . LEU A 1 79 ? -10.709 -6.886 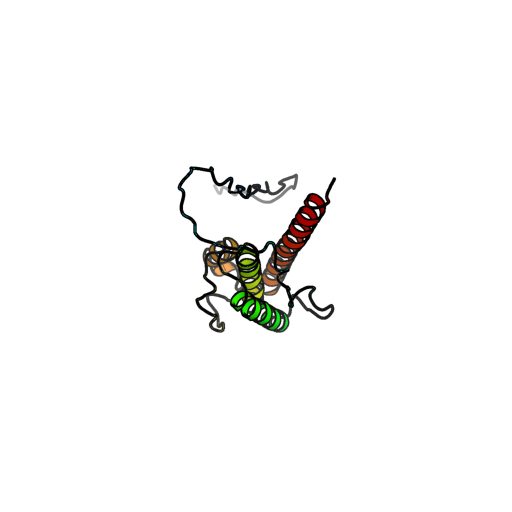7.086 1.00 94.56 79 LEU A CA 1
ATOM 645 C C . LEU A 1 79 ? -11.191 -7.095 8.531 1.00 94.56 79 LEU A C 1
ATOM 647 O O . LEU A 1 79 ? -12.345 -7.476 8.730 1.00 94.56 79 LEU A O 1
ATOM 651 N N . THR A 1 80 ? -10.325 -6.864 9.521 1.00 93.56 80 THR A N 1
ATOM 652 C CA . THR A 1 80 ? -10.649 -6.940 10.956 1.00 93.56 80 THR A CA 1
ATOM 653 C C . THR A 1 80 ? -10.990 -5.579 11.566 1.00 93.56 80 THR A C 1
ATOM 655 O O . THR A 1 80 ? -11.587 -5.525 12.638 1.00 93.56 80 THR A O 1
ATOM 658 N N . VAL A 1 81 ? -10.645 -4.481 10.888 1.00 91.31 81 VAL A N 1
ATOM 659 C CA . VAL A 1 81 ? -10.788 -3.116 11.406 1.00 91.31 81 VAL A CA 1
ATOM 660 C C . VAL A 1 81 ? -12.112 -2.495 10.930 1.00 91.31 81 VAL A C 1
ATOM 662 O O . VAL A 1 81 ? -12.459 -2.625 9.755 1.00 91.31 81 VAL A O 1
ATOM 665 N N . PRO A 1 82 ? -12.864 -1.779 11.793 1.00 92.19 82 PRO A N 1
ATOM 666 C CA . PRO A 1 82 ? -14.096 -1.104 11.386 1.00 92.19 82 PRO A CA 1
ATOM 667 C C . PRO A 1 82 ? -13.853 -0.073 10.262 1.00 92.19 82 PRO A C 1
ATOM 669 O O . PRO A 1 82 ? -13.052 0.842 10.473 1.00 92.19 82 PRO A O 1
ATOM 672 N N . PRO A 1 83 ? -14.583 -0.127 9.126 1.00 90.81 83 PRO A N 1
ATOM 673 C CA . PRO A 1 83 ? -14.379 0.789 7.993 1.00 90.81 83 PRO A CA 1
ATOM 674 C C . PRO A 1 83 ? -14.555 2.279 8.303 1.00 90.81 83 PRO A C 1
ATOM 676 O O . PRO A 1 83 ? -13.994 3.129 7.627 1.00 90.81 83 PRO A O 1
ATOM 679 N N . ALA A 1 84 ? -15.328 2.611 9.341 1.00 89.06 84 ALA A N 1
ATOM 680 C CA . ALA A 1 84 ? -15.536 3.991 9.782 1.00 89.06 84 ALA A CA 1
ATOM 681 C C . ALA A 1 84 ? -14.410 4.530 10.690 1.00 89.06 84 ALA A C 1
ATOM 683 O O . ALA A 1 84 ? -14.485 5.670 11.146 1.00 89.06 84 ALA A O 1
ATOM 684 N N . SER A 1 85 ? -13.402 3.714 11.019 1.00 89.88 85 SER A N 1
ATOM 685 C CA . SER A 1 85 ? -12.315 4.107 11.921 1.00 89.88 85 SER A CA 1
ATOM 686 C C . SER A 1 85 ? -11.176 4.816 11.185 1.00 89.88 85 SER A C 1
ATOM 688 O O . SER A 1 85 ? -10.894 4.540 10.020 1.00 89.88 85 SER A O 1
ATOM 690 N N . GLN A 1 86 ? -10.456 5.687 11.898 1.00 88.38 86 GLN A N 1
ATOM 691 C CA . GLN A 1 86 ? -9.260 6.347 11.357 1.00 88.38 86 GLN A CA 1
ATOM 692 C C . GLN A 1 86 ? -8.156 5.341 11.017 1.00 88.38 86 GLN A C 1
ATOM 694 O O . GLN A 1 86 ? -7.389 5.555 10.083 1.00 88.38 86 GLN A O 1
ATOM 699 N N . GLN A 1 87 ? -8.071 4.249 11.777 1.00 90.12 87 GLN A N 1
ATOM 700 C CA . GLN A 1 87 ? -7.122 3.165 11.559 1.00 90.12 87 GLN A CA 1
ATOM 701 C C . GLN A 1 87 ? -7.374 2.484 10.216 1.00 90.12 87 GLN A C 1
ATOM 703 O O . GLN A 1 87 ? -6.421 2.182 9.503 1.00 90.12 87 GLN A O 1
ATOM 708 N N . TRP A 1 88 ? -8.643 2.290 9.853 1.00 92.94 88 TRP A N 1
ATOM 709 C CA . TRP A 1 88 ? -8.998 1.719 8.563 1.00 92.94 88 TRP A CA 1
ATOM 710 C C . TRP A 1 88 ? -8.591 2.644 7.414 1.00 92.94 88 TRP A C 1
ATOM 712 O O . TRP A 1 88 ? -7.897 2.193 6.508 1.00 92.94 88 TRP A O 1
ATOM 722 N N . THR A 1 89 ? -8.914 3.942 7.492 1.00 91.50 89 THR A N 1
ATOM 723 C CA . THR A 1 89 ? -8.496 4.927 6.476 1.00 91.50 89 THR A CA 1
ATOM 724 C C . THR A 1 89 ? -6.976 4.977 6.336 1.00 91.50 89 THR A C 1
ATOM 726 O O . THR A 1 89 ? -6.446 4.895 5.234 1.00 91.50 89 THR A O 1
ATOM 729 N N . TRP A 1 90 ? -6.254 5.038 7.458 1.00 92.69 90 TRP A N 1
ATOM 730 C CA . TRP A 1 90 ? -4.794 5.022 7.436 1.00 92.69 90 TRP A CA 1
ATOM 731 C C . TRP A 1 90 ? -4.239 3.734 6.816 1.00 92.69 90 TRP A C 1
ATOM 733 O O . TRP A 1 90 ? -3.325 3.788 5.996 1.00 92.69 90 TRP A O 1
ATOM 743 N N . GLY A 1 91 ? -4.773 2.572 7.195 1.00 94.31 91 GLY A N 1
ATOM 744 C CA . GLY A 1 91 ? -4.281 1.297 6.687 1.00 94.31 91 GLY A CA 1
ATOM 745 C C . GLY A 1 91 ? -4.640 1.044 5.232 1.00 94.31 91 GLY A C 1
ATOM 746 O O . GLY A 1 91 ? -3.913 0.322 4.561 1.00 94.31 91 GLY A O 1
ATOM 747 N N . GLN A 1 92 ? -5.715 1.645 4.728 1.00 95.12 92 GLN A N 1
ATOM 748 C CA . GLN A 1 92 ? -6.064 1.605 3.316 1.00 95.12 92 GLN A CA 1
ATOM 749 C C . GLN A 1 92 ? -4.994 2.288 2.461 1.00 95.12 92 GLN A C 1
ATOM 751 O O . GLN A 1 92 ? -4.551 1.716 1.467 1.00 95.12 92 GLN A O 1
ATOM 756 N N . ASP A 1 93 ? -4.533 3.470 2.867 1.00 94.00 93 ASP A N 1
ATOM 757 C CA . ASP A 1 93 ? -3.404 4.144 2.219 1.00 94.00 93 ASP A CA 1
ATOM 758 C C . ASP A 1 93 ? -2.151 3.259 2.272 1.00 94.00 93 ASP A C 1
ATOM 760 O O . ASP A 1 93 ? 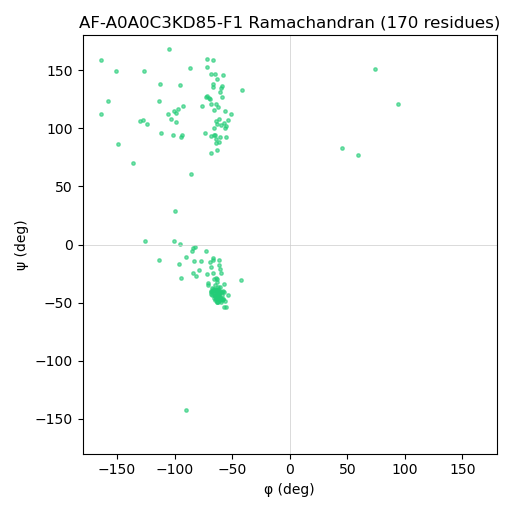-1.522 2.995 1.247 1.00 94.00 93 ASP A O 1
ATOM 764 N N . THR A 1 94 ? -1.845 2.711 3.455 1.00 95.56 94 THR A N 1
ATOM 765 C CA . THR A 1 94 ? -0.714 1.794 3.671 1.00 95.56 94 THR A CA 1
ATOM 766 C C . THR A 1 94 ? -0.794 0.561 2.766 1.00 95.56 94 THR A C 1
ATOM 768 O O . THR A 1 94 ? 0.218 0.138 2.204 1.00 95.56 94 THR A O 1
ATOM 771 N N . PHE A 1 95 ? -1.992 -0.000 2.586 1.00 97.00 95 PHE A N 1
ATOM 772 C CA . PHE A 1 95 ? -2.240 -1.115 1.679 1.00 97.00 95 PHE A CA 1
ATOM 773 C C . PHE A 1 95 ? -1.923 -0.726 0.240 1.00 97.00 95 PHE A C 1
ATOM 775 O O . PHE A 1 95 ? -1.221 -1.474 -0.434 1.00 97.00 95 PHE A O 1
ATOM 782 N N . TRP A 1 96 ? -2.389 0.434 -0.227 1.00 96.88 96 TRP A N 1
ATOM 783 C CA . TRP A 1 96 ? -2.160 0.858 -1.606 1.00 96.88 96 TRP A CA 1
ATOM 784 C C . TRP A 1 96 ? -0.686 1.106 -1.916 1.00 96.88 96 TRP A C 1
ATOM 786 O O . TRP A 1 96 ? -0.229 0.692 -2.982 1.00 96.88 96 TRP A O 1
ATOM 796 N N . PHE A 1 97 ? 0.081 1.673 -0.981 1.00 96.12 97 PHE A N 1
ATOM 797 C CA . PHE A 1 97 ? 1.538 1.758 -1.116 1.00 96.12 97 PHE A CA 1
ATOM 798 C C . PHE A 1 97 ? 2.162 0.371 -1.298 1.00 96.12 97 PHE A C 1
ATOM 800 O O . PHE A 1 97 ? 2.857 0.123 -2.284 1.00 96.12 97 PHE A O 1
ATOM 807 N N . ALA A 1 98 ? 1.869 -0.558 -0.382 1.00 97.25 98 ALA A N 1
ATOM 808 C CA . ALA A 1 98 ? 2.458 -1.892 -0.422 1.00 97.25 98 ALA A CA 1
ATOM 809 C C . ALA A 1 98 ? 2.027 -2.688 -1.661 1.00 97.25 98 ALA A C 1
ATOM 811 O O . ALA A 1 98 ? 2.831 -3.384 -2.277 1.00 97.25 98 ALA A O 1
ATOM 812 N N . TYR A 1 99 ? 0.765 -2.561 -2.059 1.00 96.62 99 TYR A N 1
ATOM 813 C CA . TYR A 1 99 ? 0.204 -3.259 -3.204 1.00 96.62 99 TYR A CA 1
ATOM 814 C C . TYR A 1 99 ? 0.801 -2.763 -4.526 1.00 96.62 99 TYR A C 1
ATOM 816 O O . TYR A 1 99 ? 1.149 -3.569 -5.387 1.00 96.62 99 TYR A O 1
ATOM 824 N N . ILE A 1 100 ? 0.968 -1.450 -4.697 1.00 94.50 100 ILE A N 1
ATOM 825 C CA . ILE A 1 100 ? 1.603 -0.910 -5.903 1.00 94.50 100 ILE A CA 1
ATOM 826 C C . ILE A 1 100 ? 3.083 -1.293 -5.946 1.00 94.50 100 ILE A C 1
ATOM 828 O O . ILE A 1 100 ? 3.568 -1.686 -7.002 1.00 94.50 100 ILE A O 1
ATOM 832 N N . ALA A 1 101 ? 3.794 -1.263 -4.819 1.00 94.81 101 ALA A N 1
ATOM 833 C CA . ALA A 1 101 ? 5.184 -1.709 -4.785 1.00 94.81 101 ALA A CA 1
ATOM 834 C C . ALA A 1 101 ? 5.332 -3.213 -5.087 1.00 94.81 101 ALA A C 1
ATOM 836 O O . ALA A 1 101 ? 6.254 -3.624 -5.787 1.00 94.81 101 ALA A O 1
ATOM 837 N N . ALA A 1 102 ? 4.379 -4.037 -4.652 1.00 96.25 102 ALA A N 1
ATOM 838 C CA . ALA A 1 102 ? 4.304 -5.453 -5.012 1.00 96.25 102 ALA A CA 1
ATOM 839 C C . ALA A 1 102 ? 4.032 -5.682 -6.509 1.00 96.25 102 ALA A C 1
ATOM 841 O O . ALA A 1 102 ? 4.448 -6.698 -7.078 1.00 96.25 102 ALA A O 1
ATOM 842 N N . TYR A 1 103 ? 3.318 -4.749 -7.148 1.00 93.44 103 TYR A N 1
ATOM 843 C CA . TYR A 1 103 ? 2.901 -4.826 -8.545 1.00 93.44 103 TYR A CA 1
ATOM 844 C C . TYR A 1 103 ? 3.103 -3.483 -9.270 1.00 93.44 103 TYR A C 1
ATOM 846 O O . TYR A 1 103 ? 2.117 -2.863 -9.676 1.00 93.44 103 TYR A O 1
ATOM 854 N N . PRO A 1 104 ? 4.352 -3.048 -9.546 1.00 89.56 104 PRO A N 1
ATOM 855 C CA . PRO A 1 104 ? 4.630 -1.693 -10.052 1.00 89.56 104 PRO A CA 1
ATOM 856 C C . PRO A 1 104 ? 3.980 -1.371 -11.402 1.00 89.56 104 PRO A C 1
ATOM 858 O O . PRO A 1 104 ? 3.852 -0.218 -11.792 1.00 89.56 104 PRO A O 1
ATOM 861 N N . ARG A 1 105 ? 3.550 -2.400 -12.141 1.00 86.69 105 ARG A N 1
ATOM 862 C CA . ARG A 1 105 ? 2.835 -2.249 -13.414 1.00 86.69 105 ARG A CA 1
ATOM 863 C C . ARG A 1 105 ? 1.333 -2.020 -13.250 1.00 86.69 105 ARG A C 1
ATOM 865 O O . ARG A 1 105 ? 0.653 -1.909 -14.265 1.00 86.69 105 ARG A O 1
ATOM 872 N N . PHE A 1 106 ? 0.775 -2.029 -12.043 1.00 88.44 106 PHE A N 1
ATOM 873 C CA . PHE A 1 106 ? -0.641 -1.749 -11.812 1.00 88.44 106 PHE A CA 1
ATOM 874 C C . PHE A 1 106 ? -1.002 -0.332 -12.308 1.00 88.44 106 PHE A C 1
ATOM 876 O O . PHE A 1 106 ? -0.248 0.600 -12.032 1.00 88.44 106 PHE A O 1
ATOM 883 N N . PRO A 1 107 ? -2.122 -0.124 -13.030 1.00 88.88 107 PRO A N 1
ATOM 884 C CA . PRO A 1 107 ? -3.180 -1.074 -13.402 1.00 88.88 107 PRO A CA 1
ATOM 885 C C . PRO A 1 107 ? -3.046 -1.629 -14.840 1.00 88.88 107 PRO A C 1
ATOM 887 O O . PRO A 1 107 ? -4.043 -1.930 -15.485 1.00 88.88 107 PRO A O 1
ATOM 890 N N . HIS A 1 108 ? -1.838 -1.739 -15.396 1.00 84.56 108 HIS A N 1
ATOM 891 C CA . HIS A 1 108 ? -1.601 -2.146 -16.795 1.00 84.56 108 HIS A CA 1
ATOM 892 C C . HIS A 1 108 ? -0.880 -3.496 -16.957 1.00 84.56 108 HIS A C 1
ATOM 894 O O . HIS A 1 108 ? -0.828 -4.051 -18.052 1.00 84.56 108 HIS A O 1
ATOM 900 N N . GLY A 1 109 ? -0.310 -4.034 -15.878 1.00 84.88 109 GLY A N 1
ATOM 901 C CA . GLY A 1 109 ? 0.332 -5.346 -15.834 1.00 84.88 109 GLY A CA 1
ATOM 902 C C . GLY A 1 109 ? -0.583 -6.514 -15.454 1.00 84.88 109 GLY A C 1
ATOM 903 O O . GLY A 1 109 ? -1.733 -6.620 -15.860 1.00 84.88 109 GLY A O 1
ATOM 904 N N . ARG A 1 110 ? -0.025 -7.443 -14.678 1.00 87.25 110 ARG A N 1
ATOM 905 C CA . ARG A 1 110 ? -0.784 -8.490 -13.994 1.00 87.25 110 ARG A CA 1
ATOM 906 C C . ARG A 1 110 ? -0.693 -8.226 -12.505 1.00 87.25 110 ARG A C 1
ATOM 908 O O . ARG A 1 110 ? 0.387 -7.908 -12.016 1.00 87.25 110 ARG A O 1
ATOM 915 N N . TRP A 1 111 ? -1.807 -8.391 -11.820 1.00 92.38 111 TRP A N 1
ATOM 916 C CA . TRP A 1 111 ? -1.910 -8.225 -10.382 1.00 92.38 111 TRP A CA 1
ATOM 917 C C . TRP A 1 111 ? -3.025 -9.146 -9.867 1.00 92.38 111 TRP A C 1
ATOM 919 O O . TRP A 1 111 ? -3.958 -9.460 -10.618 1.00 92.38 111 TRP A O 1
ATOM 929 N N . PRO A 1 112 ? -2.927 -9.644 -8.629 1.00 93.12 112 PRO A N 1
ATOM 930 C CA . PRO A 1 112 ? -3.975 -10.457 -8.030 1.00 93.12 112 PRO A CA 1
ATOM 931 C C . PRO A 1 112 ? -5.187 -9.596 -7.683 1.00 93.12 112 PRO A C 1
ATOM 933 O O . PRO A 1 112 ? -5.058 -8.418 -7.371 1.00 93.12 112 PRO A O 1
ATOM 936 N N . PHE A 1 113 ? -6.378 -10.182 -7.664 1.00 91.88 113 PHE A N 1
ATOM 937 C CA . PHE A 1 113 ? -7.536 -9.477 -7.119 1.00 91.88 113 PHE A CA 1
ATOM 938 C C . PHE A 1 113 ? -7.335 -9.180 -5.627 1.00 91.88 113 PHE A C 1
ATOM 940 O O . PHE A 1 113 ? -6.787 -10.004 -4.894 1.00 91.88 113 PHE A O 1
ATOM 947 N N . TRP A 1 114 ? -7.802 -8.014 -5.188 1.00 92.88 114 TRP A N 1
ATOM 948 C CA . TRP A 1 114 ? -7.960 -7.675 -3.775 1.00 92.88 114 TRP A CA 1
ATOM 949 C C . TRP A 1 114 ? -9.445 -7.728 -3.390 1.00 92.88 114 TRP A C 1
ATOM 951 O O . TRP A 1 114 ? -10.322 -7.836 -4.254 1.00 92.88 114 TRP A O 1
ATOM 961 N N . ASP A 1 115 ? -9.743 -7.684 -2.093 1.00 94.38 115 ASP A N 1
ATOM 962 C CA . ASP A 1 115 ? -11.124 -7.667 -1.614 1.00 94.3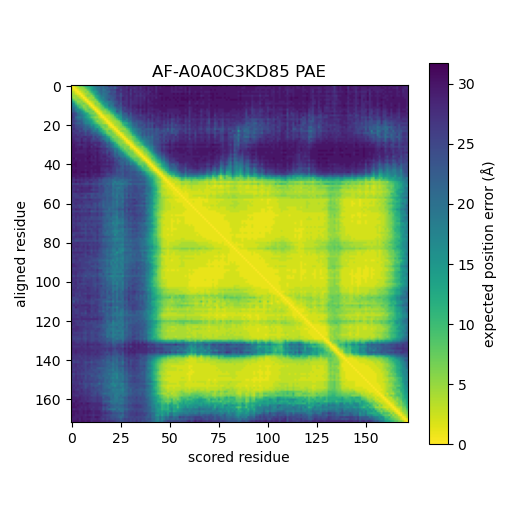8 115 ASP A CA 1
ATOM 963 C C . ASP A 1 115 ? -11.786 -6.312 -1.903 1.00 94.38 115 ASP A C 1
ATOM 965 O O . ASP A 1 115 ? -11.264 -5.263 -1.529 1.00 94.38 115 ASP A O 1
ATOM 969 N N . ALA A 1 116 ? -12.963 -6.324 -2.537 1.00 93.12 116 ALA A N 1
ATOM 970 C CA . ALA A 1 116 ? -13.693 -5.115 -2.928 1.00 93.12 116 ALA A CA 1
ATOM 971 C C . ALA A 1 116 ? -14.102 -4.219 -1.743 1.00 93.12 116 ALA A C 1
ATOM 973 O O . ALA A 1 116 ? -14.487 -3.069 -1.949 1.00 93.12 116 ALA A O 1
ATOM 974 N N . ARG A 1 117 ? -14.008 -4.723 -0.505 1.00 93.56 117 ARG A N 1
ATOM 975 C CA . ARG A 1 117 ? -14.141 -3.918 0.714 1.00 93.56 117 ARG A CA 1
ATOM 976 C C . ARG A 1 117 ? -13.006 -2.917 0.901 1.00 93.56 117 ARG A C 1
ATOM 978 O O . ARG A 1 117 ? -13.170 -2.043 1.738 1.00 93.56 117 ARG A O 1
ATOM 985 N N . ILE A 1 118 ? -11.900 -3.028 0.161 1.00 94.88 118 ILE A N 1
ATOM 986 C CA . ILE A 1 118 ? -10.834 -2.023 0.095 1.00 94.88 118 ILE A CA 1
ATOM 987 C C . ILE A 1 118 ? -11.013 -1.220 -1.208 1.00 94.88 118 ILE A C 1
ATOM 989 O O . ILE A 1 118 ? -10.573 -1.658 -2.278 1.00 94.88 118 ILE A O 1
ATOM 993 N N . PRO A 1 119 ? -11.706 -0.070 -1.160 1.00 94.06 119 PRO A N 1
ATOM 994 C CA . PRO A 1 119 ? -11.961 0.751 -2.327 1.00 94.06 119 PRO A CA 1
ATOM 995 C C . PRO A 1 119 ? -10.705 1.467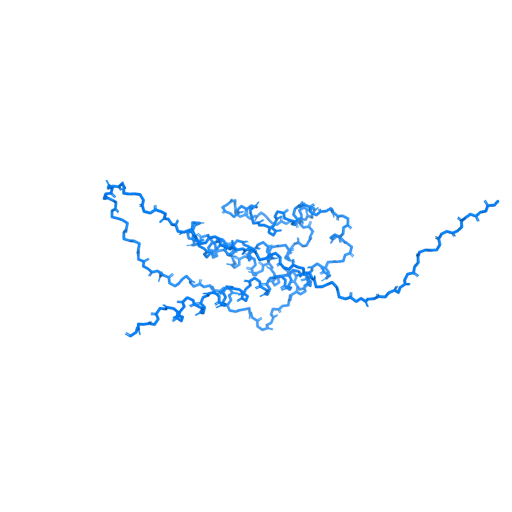 -2.831 1.00 94.06 119 PRO A C 1
ATOM 997 O O . PRO A 1 119 ? -9.714 1.670 -2.124 1.00 94.06 119 PRO A O 1
ATOM 1000 N N . LEU A 1 120 ? -10.783 1.866 -4.097 1.00 92.69 120 LEU A N 1
ATOM 1001 C CA . LEU A 1 120 ? -9.835 2.754 -4.760 1.00 92.69 120 LEU A CA 1
ATOM 1002 C C . LEU A 1 120 ? -10.235 4.210 -4.483 1.00 92.69 120 LEU A C 1
ATOM 1004 O O . LEU A 1 120 ? -10.610 4.907 -5.412 1.00 92.69 120 LEU A O 1
ATOM 1008 N N . ASP A 1 121 ? -10.268 4.674 -3.240 1.00 88.94 121 ASP A N 1
ATOM 1009 C CA . ASP A 1 121 ? -10.720 6.040 -2.906 1.00 88.94 121 ASP A CA 1
ATOM 1010 C C . ASP A 1 121 ? -9.701 6.847 -2.093 1.00 88.94 121 ASP A C 1
ATOM 1012 O O . ASP A 1 121 ? -9.954 8.015 -1.787 1.00 88.94 121 ASP A O 1
ATOM 1016 N N . SER A 1 122 ? -8.521 6.284 -1.820 1.00 87.44 122 SER A N 1
ATOM 1017 C CA . SER A 1 122 ? -7.449 7.063 -1.218 1.00 87.44 122 SER A CA 1
ATOM 1018 C C . SER A 1 122 ? -6.890 8.119 -2.176 1.00 87.44 122 SER A C 1
ATOM 1020 O O . SER A 1 122 ? -6.790 7.873 -3.382 1.00 87.44 122 SER A O 1
ATOM 1022 N N . PRO A 1 123 ? -6.451 9.286 -1.670 1.00 88.06 123 PRO A N 1
ATOM 1023 C CA . PRO A 1 123 ? -5.788 10.291 -2.498 1.00 88.06 123 PRO A CA 1
ATOM 1024 C C . PRO A 1 123 ? -4.596 9.714 -3.270 1.00 88.06 123 PRO A C 1
ATOM 1026 O O . PRO A 1 123 ? -4.482 9.931 -4.471 1.00 88.06 123 PRO A O 1
ATOM 1029 N N . PHE A 1 124 ? -3.774 8.893 -2.606 1.00 88.25 124 PHE A N 1
ATOM 1030 C CA . PHE A 1 124 ? -2.616 8.256 -3.230 1.00 88.25 124 PHE A CA 1
ATOM 1031 C C . PHE A 1 124 ? -3.004 7.361 -4.414 1.00 88.25 124 PHE A C 1
ATOM 1033 O O . PHE A 1 124 ? -2.437 7.500 -5.496 1.00 88.25 124 PHE A O 1
ATOM 1040 N N . ILE A 1 125 ? -3.984 6.459 -4.250 1.00 90.75 125 ILE A N 1
ATOM 1041 C CA . ILE A 1 125 ? -4.355 5.548 -5.339 1.00 90.75 125 ILE A CA 1
ATOM 1042 C C . ILE A 1 125 ? -5.063 6.285 -6.473 1.00 90.75 125 ILE A C 1
ATOM 1044 O O . ILE A 1 125 ? -4.882 5.938 -7.634 1.00 90.75 125 ILE A O 1
ATOM 1048 N N . GLN A 1 126 ? -5.835 7.325 -6.163 1.00 91.25 126 GLN A N 1
ATOM 1049 C CA . GLN A 1 126 ? -6.456 8.176 -7.174 1.00 91.25 126 GLN A CA 1
ATOM 1050 C C . GLN A 1 126 ? -5.400 8.907 -8.009 1.00 91.25 126 GLN A C 1
ATOM 1052 O O . GLN A 1 126 ? -5.462 8.866 -9.239 1.00 91.25 126 GLN A O 1
ATOM 1057 N N . ASP A 1 127 ? -4.396 9.493 -7.355 1.00 88.94 127 ASP A N 1
ATOM 1058 C CA . ASP A 1 127 ? -3.276 10.147 -8.028 1.00 88.94 127 ASP A CA 1
ATOM 1059 C C . ASP A 1 127 ? -2.477 9.141 -8.864 1.00 88.94 127 ASP A C 1
ATOM 1061 O O . ASP A 1 127 ? -2.189 9.411 -10.029 1.00 88.94 127 ASP A O 1
ATOM 1065 N N . TRP A 1 128 ? -2.190 7.952 -8.323 1.00 87.50 128 TRP A N 1
ATOM 1066 C CA . TRP A 1 128 ? -1.538 6.862 -9.053 1.00 87.50 128 TRP A CA 1
ATOM 1067 C C . TRP A 1 128 ? -2.307 6.472 -10.321 1.00 87.50 128 TRP A C 1
ATOM 1069 O O . TRP A 1 128 ? -1.734 6.399 -11.408 1.00 87.50 128 TRP A O 1
ATOM 1079 N N . MET A 1 129 ? -3.621 6.273 -10.207 1.00 88.38 129 MET A N 1
ATOM 1080 C CA . MET A 1 129 ? -4.490 5.906 -11.330 1.00 88.38 129 MET A CA 1
ATOM 1081 C C . MET A 1 129 ? -4.606 7.018 -12.383 1.00 88.38 129 MET A C 1
ATOM 1083 O O . MET A 1 129 ? -4.895 6.728 -13.545 1.00 88.38 129 MET A O 1
ATOM 1087 N N . ALA A 1 130 ? -4.379 8.277 -12.001 1.00 87.00 130 ALA A N 1
ATOM 1088 C CA . ALA A 1 130 ? -4.402 9.426 -12.901 1.00 87.00 130 ALA A CA 1
ATOM 1089 C C . ALA A 1 130 ? -3.080 9.645 -13.665 1.00 87.00 130 ALA A C 1
ATOM 1091 O O . ALA A 1 130 ? -3.057 10.412 -14.635 1.00 87.00 130 ALA A O 1
ATOM 1092 N N . GLN A 1 131 ? -1.979 8.998 -13.264 1.00 80.50 131 GLN A N 1
ATOM 1093 C CA . GLN A 1 131 ? -0.685 9.152 -13.931 1.00 80.50 131 GLN A CA 1
ATOM 1094 C C . GLN A 1 131 ? -0.712 8.585 -15.358 1.00 80.50 131 GLN A C 1
ATOM 1096 O O . GLN A 1 131 ? -1.242 7.506 -15.631 1.00 80.50 131 GLN A O 1
ATOM 1101 N N . LYS A 1 132 ? -0.103 9.313 -16.305 1.00 62.22 132 LYS A N 1
ATOM 1102 C CA . LYS A 1 132 ? 0.044 8.833 -17.685 1.00 62.22 132 LYS A CA 1
ATOM 1103 C C . LYS A 1 132 ? 1.056 7.682 -17.735 1.00 62.22 132 LYS A C 1
ATOM 1105 O O . LYS A 1 132 ? 2.201 7.853 -17.329 1.00 62.22 132 LYS A O 1
ATOM 1110 N N . LEU A 1 133 ? 0.618 6.551 -18.303 1.00 57.53 133 LEU A N 1
ATOM 1111 C CA . LEU A 1 133 ? 1.307 5.249 -18.410 1.00 57.53 133 LEU A CA 1
ATOM 1112 C C . LEU A 1 133 ? 2.796 5.281 -18.775 1.00 57.53 133 LEU A C 1
ATOM 1114 O O . LEU A 1 133 ? 3.515 4.344 -18.439 1.00 57.53 133 LEU A O 1
ATOM 1118 N N . GLU A 1 134 ? 3.233 6.282 -19.536 1.00 55.44 134 GLU A N 1
ATOM 1119 C CA . GLU A 1 134 ? 4.526 6.258 -20.225 1.00 55.44 134 GLU A CA 1
ATOM 1120 C C . GLU A 1 134 ? 5.725 6.318 -19.263 1.00 55.44 134 GLU A C 1
ATOM 1122 O O . GLU A 1 134 ? 6.808 5.883 -19.629 1.00 55.44 134 GLU A O 1
ATOM 1127 N N . LEU A 1 135 ? 5.534 6.774 -18.018 1.00 54.84 135 LEU A N 1
ATOM 1128 C CA . LEU A 1 135 ? 6.631 6.983 -17.060 1.00 54.84 135 LEU A CA 1
ATOM 1129 C C . LEU A 1 135 ? 6.888 5.799 -16.113 1.00 54.84 135 LEU A C 1
ATOM 1131 O O . LEU A 1 135 ? 8.022 5.582 -15.700 1.00 54.84 135 LEU A O 1
ATOM 1135 N N . VAL A 1 136 ? 5.868 5.000 -15.783 1.00 59.31 136 VAL A N 1
ATOM 1136 C CA . VAL A 1 136 ? 5.979 3.943 -14.752 1.00 59.31 136 VAL A CA 1
ATOM 1137 C C . VAL A 1 136 ? 6.687 2.686 -15.288 1.00 59.31 136 VAL A C 1
ATOM 1139 O O . VAL A 1 136 ? 7.239 1.889 -14.532 1.00 59.31 136 VAL A O 1
ATOM 1142 N N . ALA A 1 137 ? 6.701 2.495 -16.611 1.00 57.34 137 ALA A N 1
ATOM 1143 C CA . ALA A 1 137 ? 7.186 1.265 -17.234 1.00 57.34 137 ALA A CA 1
ATOM 1144 C C . ALA A 1 137 ? 8.708 1.209 -17.449 1.00 57.34 137 ALA A C 1
ATOM 1146 O O . ALA A 1 137 ? 9.251 0.107 -17.551 1.00 57.34 137 ALA A O 1
ATOM 1147 N N . GLU A 1 138 ? 9.397 2.350 -17.539 1.00 66.81 138 GLU A N 1
ATOM 1148 C CA . GLU A 1 138 ? 10.799 2.357 -17.976 1.00 66.81 138 GLU A CA 1
ATOM 1149 C C . GLU A 1 138 ? 11.782 2.010 -16.851 1.00 66.81 138 GLU A C 1
ATOM 1151 O O . GLU A 1 138 ? 12.852 1.468 -17.132 1.00 66.81 138 GLU A O 1
ATOM 1156 N N . LYS A 1 139 ? 11.428 2.269 -15.582 1.00 82.06 139 LYS A N 1
ATOM 1157 C CA . LYS A 1 139 ? 12.340 2.094 -14.439 1.00 82.06 139 LYS A CA 1
ATOM 1158 C C . LYS A 1 139 ? 11.613 1.705 -13.139 1.00 82.06 139 LYS A C 1
ATOM 1160 O O . LYS A 1 139 ? 11.296 2.569 -12.323 1.00 82.06 139 LYS A O 1
ATOM 1165 N N . PRO A 1 140 ? 11.374 0.403 -12.900 1.00 82.50 140 PRO A N 1
ATOM 1166 C CA . PRO A 1 140 ? 10.646 -0.061 -11.715 1.00 82.50 140 PRO A CA 1
ATOM 1167 C C . PRO A 1 140 ? 11.360 0.266 -10.395 1.00 82.50 140 PRO A C 1
ATOM 1169 O O . PRO A 1 140 ? 10.699 0.500 -9.392 1.00 82.50 140 PRO A O 1
ATOM 1172 N N . GLU A 1 141 ? 12.691 0.334 -10.382 1.00 89.00 141 GLU A N 1
ATOM 1173 C CA . GLU A 1 141 ? 13.460 0.668 -9.174 1.00 89.00 141 GLU A CA 1
ATOM 1174 C C . GLU A 1 141 ? 13.213 2.107 -8.699 1.00 89.00 141 GLU A C 1
ATOM 1176 O O . GLU A 1 141 ? 13.075 2.341 -7.502 1.00 89.00 141 GLU A O 1
ATOM 1181 N N . GLU A 1 142 ? 13.100 3.070 -9.622 1.00 88.56 142 GLU A N 1
ATOM 1182 C CA . GLU A 1 142 ? 12.802 4.470 -9.277 1.00 88.56 142 GLU A CA 1
ATOM 1183 C C . GLU A 1 142 ? 11.405 4.591 -8.653 1.00 88.56 142 GLU A C 1
ATOM 1185 O O . GLU A 1 142 ? 11.226 5.279 -7.647 1.00 88.56 142 GLU A O 1
ATOM 1190 N N . VAL A 1 143 ? 10.439 3.847 -9.198 1.00 88.25 143 VAL A N 1
ATOM 1191 C CA . VAL A 1 143 ? 9.078 3.744 -8.658 1.00 88.25 143 VAL A CA 1
ATOM 1192 C C . VAL A 1 143 ? 9.091 3.153 -7.246 1.00 88.25 143 VAL A C 1
ATOM 1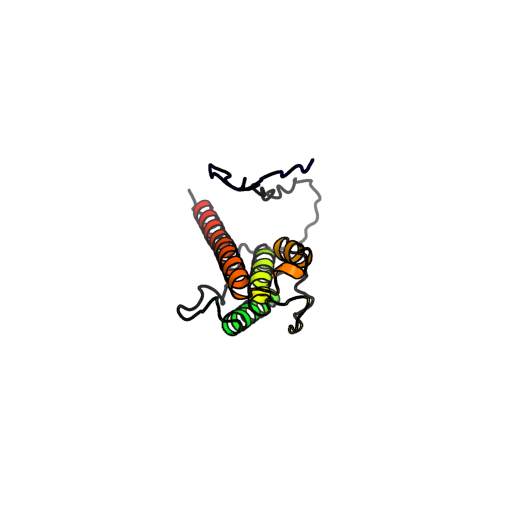194 O O . VAL A 1 143 ? 8.479 3.719 -6.342 1.00 88.25 143 VAL A O 1
ATOM 1197 N N . LEU A 1 144 ? 9.815 2.052 -7.023 1.00 92.69 144 LEU A N 1
ATOM 1198 C CA . LEU A 1 144 ? 9.925 1.425 -5.700 1.00 92.69 144 LEU A CA 1
ATOM 1199 C C . LEU A 1 144 ? 10.592 2.351 -4.679 1.00 92.69 144 LEU A C 1
ATOM 1201 O O . LEU A 1 144 ? 10.136 2.437 -3.542 1.00 92.69 144 LEU A O 1
ATOM 1205 N N . HIS A 1 145 ? 11.622 3.093 -5.087 1.00 93.62 145 HIS A N 1
ATOM 1206 C CA . HIS A 1 145 ? 12.244 4.114 -4.249 1.00 93.62 145 HIS A CA 1
ATOM 1207 C C . HIS A 1 145 ? 11.265 5.224 -3.859 1.00 93.62 145 HIS A C 1
ATOM 1209 O O . HIS A 1 145 ? 11.220 5.612 -2.692 1.00 93.62 145 HIS A O 1
ATOM 1215 N N . GLN A 1 146 ? 10.476 5.729 -4.810 1.00 91.50 146 GLN A N 1
ATOM 1216 C CA . GLN A 1 146 ? 9.467 6.744 -4.524 1.00 91.50 146 GLN A CA 1
ATOM 1217 C C . GLN A 1 146 ? 8.415 6.214 -3.544 1.00 91.50 146 GLN A C 1
ATOM 1219 O O . GLN A 1 146 ? 8.156 6.849 -2.521 1.00 91.50 146 GLN A O 1
ATOM 1224 N N . ILE A 1 147 ? 7.859 5.030 -3.815 1.00 93.75 147 ILE A N 1
ATOM 1225 C CA . ILE A 1 147 ? 6.847 4.413 -2.951 1.00 93.75 147 ILE A CA 1
ATOM 1226 C C . ILE A 1 147 ? 7.407 4.173 -1.551 1.00 93.75 147 ILE A C 1
ATOM 1228 O O . ILE A 1 147 ? 6.726 4.449 -0.571 1.00 93.75 147 ILE A O 1
ATOM 1232 N N . TRP A 1 148 ? 8.656 3.721 -1.435 1.00 95.75 148 TRP A N 1
ATOM 1233 C CA . TRP A 1 148 ? 9.312 3.519 -0.145 1.00 95.75 148 TRP A CA 1
ATOM 1234 C C . TRP A 1 148 ? 9.382 4.801 0.693 1.00 95.75 148 TRP A C 1
ATOM 1236 O O . TRP A 1 148 ? 9.097 4.775 1.892 1.00 95.75 148 TRP A O 1
ATOM 1246 N N . LEU A 1 149 ? 9.722 5.935 0.072 1.00 94.44 149 LEU A N 1
ATOM 1247 C CA . LEU A 1 149 ? 9.775 7.230 0.755 1.00 94.44 149 LEU A CA 1
ATOM 1248 C C . LEU A 1 149 ? 8.388 7.685 1.223 1.00 94.44 149 LEU A C 1
ATOM 1250 O O . LEU A 1 149 ? 8.235 8.114 2.370 1.00 94.44 149 LEU A O 1
ATOM 1254 N N . GLU A 1 150 ? 7.381 7.574 0.357 1.00 93.44 150 GLU A N 1
ATOM 1255 C CA . GLU A 1 150 ? 6.002 7.945 0.688 1.00 93.44 150 GLU A CA 1
ATOM 1256 C C . GLU A 1 150 ? 5.428 7.037 1.787 1.00 93.44 150 GLU A C 1
ATOM 1258 O O . GLU A 1 150 ? 4.880 7.529 2.775 1.00 93.44 150 GLU A O 1
ATOM 1263 N N . PHE A 1 151 ? 5.665 5.729 1.691 1.00 94.56 151 PHE A N 1
ATOM 1264 C CA . PHE A 1 151 ? 5.280 4.731 2.686 1.00 94.56 151 PHE A CA 1
ATOM 1265 C C . PHE A 1 151 ? 5.889 5.024 4.063 1.00 94.56 151 PHE A C 1
ATOM 1267 O O . PHE A 1 151 ? 5.183 5.036 5.074 1.00 94.56 151 PHE A O 1
ATOM 1274 N N . HIS A 1 152 ? 7.189 5.328 4.124 1.00 92.94 152 HIS A N 1
ATOM 1275 C CA . HIS A 1 152 ? 7.839 5.697 5.380 1.00 92.94 152 HIS A CA 1
ATOM 1276 C C . HIS A 1 152 ? 7.274 6.977 5.986 1.00 92.94 152 HIS A C 1
ATOM 1278 O O . HIS A 1 152 ? 7.067 7.039 7.201 1.00 92.94 152 HIS A O 1
ATOM 1284 N N . SER A 1 153 ? 7.023 7.989 5.153 1.00 92.19 153 SER A N 1
ATOM 1285 C CA . SER A 1 153 ? 6.404 9.237 5.597 1.00 92.19 153 SER A CA 1
ATOM 1286 C C . SER A 1 153 ? 5.020 8.974 6.197 1.00 92.19 153 SER A C 1
ATOM 1288 O O . SER A 1 153 ? 4.731 9.409 7.314 1.00 92.19 153 SER A O 1
ATOM 1290 N N . HIS A 1 154 ? 4.204 8.173 5.509 1.00 92.56 154 HIS A N 1
ATOM 1291 C CA . HIS A 1 154 ? 2.857 7.798 5.933 1.00 92.56 154 HIS A CA 1
ATOM 1292 C C . HIS A 1 154 ? 2.835 7.025 7.259 1.00 92.56 154 HIS A C 1
ATOM 1294 O O . HIS A 1 154 ? 2.023 7.304 8.145 1.00 92.56 154 HIS A O 1
ATOM 1300 N N . ILE A 1 155 ? 3.768 6.089 7.446 1.00 91.06 155 ILE A N 1
ATOM 1301 C CA . ILE A 1 155 ? 3.910 5.349 8.706 1.00 91.06 155 ILE A CA 1
ATOM 1302 C C . ILE A 1 155 ? 4.372 6.258 9.844 1.00 91.06 155 ILE A C 1
ATOM 1304 O O . ILE A 1 155 ? 3.844 6.178 10.955 1.00 91.06 155 ILE A O 1
ATOM 1308 N N . ALA A 1 156 ? 5.348 7.134 9.5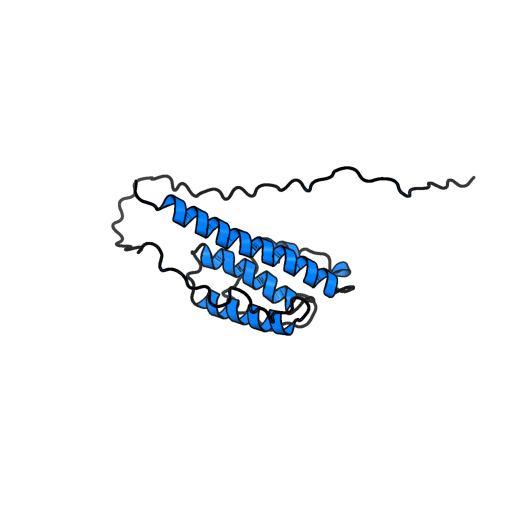97 1.00 88.50 156 ALA A N 1
ATOM 1309 C CA . ALA A 1 156 ? 5.857 8.036 10.624 1.00 88.50 156 ALA A CA 1
ATOM 1310 C C . ALA A 1 156 ? 4.749 8.957 11.162 1.00 88.50 156 ALA A C 1
ATOM 1312 O O . ALA A 1 156 ? 4.656 9.164 12.373 1.00 88.50 156 ALA A O 1
ATOM 1313 N N . LEU A 1 157 ? 3.868 9.452 10.285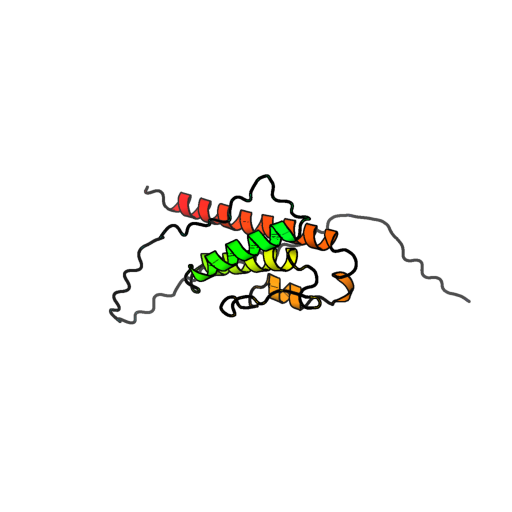 1.00 84.06 157 LEU A N 1
ATOM 1314 C CA . LEU A 1 157 ? 2.719 10.273 10.675 1.00 84.06 157 LEU A CA 1
ATOM 1315 C C . LEU A 1 157 ? 1.761 9.535 11.617 1.00 84.06 157 LEU A C 1
ATOM 1317 O O . LEU A 1 157 ? 1.252 10.144 12.559 1.00 84.06 157 LEU A O 1
ATOM 1321 N N . PHE A 1 158 ? 1.560 8.230 11.421 1.00 82.56 158 PHE A N 1
ATOM 1322 C CA . PHE A 1 158 ? 0.728 7.424 12.313 1.00 82.56 158 PHE A CA 1
ATOM 1323 C C . PHE A 1 158 ? 1.300 7.356 13.727 1.00 82.56 158 PHE A C 1
ATOM 1325 O O . PHE A 1 158 ? 0.593 7.640 14.697 1.00 82.56 158 PHE A O 1
ATOM 1332 N N . TYR A 1 159 ? 2.591 7.042 13.852 1.00 77.94 159 TYR A N 1
ATOM 1333 C CA . TYR A 1 159 ? 3.248 6.953 15.155 1.00 77.94 159 TYR A CA 1
ATOM 1334 C C . TYR A 1 159 ? 3.363 8.313 15.848 1.00 77.94 159 TYR A C 1
ATOM 1336 O O . TYR A 1 159 ? 3.153 8.395 17.057 1.00 77.94 159 TYR A O 1
ATOM 1344 N N . LEU A 1 160 ? 3.620 9.391 15.102 1.00 77.25 160 LEU A N 1
ATOM 1345 C CA . LEU A 1 160 ? 3.633 10.751 15.648 1.00 77.25 160 LEU A CA 1
ATOM 1346 C C . LEU A 1 160 ? 2.247 11.161 16.167 1.00 77.25 160 LEU A C 1
ATOM 1348 O O . LEU A 1 160 ? 2.128 11.650 17.290 1.00 77.25 160 LEU A O 1
ATOM 1352 N N . ALA A 1 161 ? 1.186 10.903 15.400 1.00 68.00 161 ALA A N 1
ATOM 1353 C CA . ALA A 1 161 ? -0.183 11.206 15.813 1.00 68.00 161 ALA A CA 1
ATOM 1354 C C . ALA A 1 161 ? -0.643 10.349 17.006 1.00 68.00 161 ALA A C 1
ATOM 1356 O O . ALA A 1 161 ? -1.342 10.843 17.895 1.00 68.00 161 ALA A O 1
ATOM 1357 N N . ALA A 1 162 ? -0.255 9.072 17.054 1.00 64.56 162 ALA A N 1
ATOM 1358 C CA . ALA A 1 162 ? -0.506 8.199 18.199 1.00 64.56 162 ALA A CA 1
ATOM 1359 C C . ALA A 1 162 ? 0.230 8.694 19.457 1.00 64.56 162 ALA A C 1
ATOM 1361 O O . ALA A 1 162 ? -0.355 8.756 20.539 1.00 64.56 162 ALA A O 1
ATOM 1362 N N . HIS A 1 163 ? 1.482 9.134 19.311 1.00 60.69 163 HIS A N 1
ATOM 1363 C CA . HIS A 1 163 ? 2.273 9.669 20.415 1.00 60.69 163 HIS A CA 1
ATOM 1364 C C . HIS A 1 163 ? 1.687 10.976 20.975 1.00 60.69 163 HIS A C 1
ATOM 1366 O O . HIS A 1 163 ? 1.532 11.110 22.189 1.00 60.69 163 HIS A O 1
ATOM 1372 N N . CYS A 1 164 ? 1.265 11.909 20.114 1.00 58.72 164 CYS A N 1
ATOM 1373 C CA . CYS A 1 164 ? 0.597 13.140 20.549 1.00 58.72 164 CYS A CA 1
ATOM 1374 C C . CYS A 1 164 ? -0.728 12.865 21.281 1.00 58.72 164 CYS A C 1
ATOM 1376 O O . CYS A 1 164 ? -1.002 13.499 22.300 1.00 58.72 164 CYS A O 1
ATOM 1378 N N . ARG A 1 165 ? -1.528 11.891 20.819 1.00 57.75 165 ARG A N 1
ATOM 1379 C CA . ARG A 1 165 ? -2.774 11.488 21.499 1.00 57.75 165 ARG A CA 1
ATOM 1380 C C . ARG A 1 165 ? -2.527 10.934 22.903 1.00 57.75 165 ARG A C 1
ATOM 1382 O O . ARG A 1 165 ? -3.294 11.248 23.811 1.00 57.75 165 ARG A O 1
ATOM 1389 N N . ASN A 1 166 ? -1.447 10.178 23.092 1.00 57.25 166 ASN A N 1
ATOM 1390 C CA . ASN A 1 166 ? -1.075 9.631 24.398 1.00 57.25 166 ASN A CA 1
ATOM 1391 C C . ASN A 1 166 ? -0.576 10.707 25.375 1.00 57.25 166 ASN A C 1
ATOM 1393 O O . ASN A 1 166 ? -0.894 10.642 26.560 1.00 57.25 166 ASN A O 1
ATOM 1397 N N . ILE A 1 167 ? 0.130 11.738 24.896 1.00 56.84 167 ILE A N 1
ATOM 1398 C CA . ILE A 1 167 ? 0.574 12.864 25.739 1.00 56.84 167 ILE A CA 1
ATOM 1399 C C . ILE A 1 167 ? -0.618 13.712 26.213 1.00 56.84 167 ILE A C 1
ATOM 1401 O O . ILE A 1 167 ? -0.668 14.109 27.375 1.00 56.84 167 ILE A O 1
ATOM 1405 N N . CYS A 1 168 ? -1.612 13.954 25.354 1.00 51.06 168 CYS A N 1
ATOM 1406 C CA . CYS A 1 168 ? -2.797 14.748 25.705 1.00 51.06 168 CYS A CA 1
ATOM 1407 C C . CYS A 1 168 ? -3.786 14.043 26.656 1.00 51.06 168 CYS A C 1
ATOM 1409 O O . CYS A 1 168 ? -4.757 14.668 27.076 1.00 51.06 168 CYS A O 1
ATOM 1411 N N . ARG A 1 169 ? -3.570 12.762 26.991 1.00 51.62 169 ARG A N 1
ATOM 1412 C CA . ARG A 1 169 ? -4.423 11.975 27.903 1.00 51.62 169 ARG A CA 1
ATOM 1413 C C . ARG A 1 169 ? -3.879 11.834 29.325 1.00 51.62 169 ARG A C 1
ATOM 1415 O O . ARG A 1 169 ? -4.508 11.158 30.138 1.00 51.62 169 ARG A O 1
ATOM 1422 N N . LEU A 1 170 ? -2.746 12.454 29.652 1.00 39.38 170 LEU A N 1
ATOM 1423 C CA . LEU A 1 170 ? -2.254 12.454 31.030 1.00 39.38 170 LEU A CA 1
ATOM 1424 C C . LEU A 1 170 ? -3.185 13.307 31.917 1.00 39.38 170 LEU A C 1
ATOM 1426 O O . LEU A 1 170 ? -3.429 14.468 31.582 1.00 39.38 170 LEU A O 1
ATOM 1430 N N . PRO A 1 171 ? -3.725 12.762 33.025 1.00 47.38 171 PRO A N 1
ATOM 1431 C CA . PRO A 1 171 ? -4.511 13.551 33.964 1.00 47.38 171 PRO A CA 1
ATOM 1432 C C . PRO A 1 171 ? -3.612 14.592 34.647 1.00 47.38 171 PRO A C 1
ATOM 1434 O O . PRO A 1 171 ? -2.483 14.275 35.031 1.00 47.38 171 PRO A O 1
ATOM 1437 N N . GLN A 1 172 ? -4.120 15.825 34.752 1.00 42.78 172 GLN A N 1
ATOM 1438 C CA . GLN A 1 172 ? -3.540 16.892 35.577 1.00 42.78 172 GLN A CA 1
ATOM 1439 C C . GLN A 1 172 ? -3.564 16.529 37.062 1.00 42.78 172 GLN A C 1
ATOM 1441 O O . GLN A 1 172 ? -4.560 15.903 37.496 1.00 42.78 172 GLN A O 1
#

Secondary structure (DSSP, 8-state):
-------------------------------------------S------TT-SPPTT--TT-HHHHHHHHHHHHHHHTTS-TTSHHHHHHHHHHHHHHHHH-TTTTTS------TTS-S-SHHHHHHHHS-TTTTSS-HHHHHHHHHHHHHHHHHHHHHHHHHHHHTT---

Foldseek 3Di:
DDDDDDDDDDDDDDDDPPPPPPPPPDPPPPDDDDDDPDPPPPPPDPPLDQPCPDPDPPQDLQDLVSLVVSLVSLLVSLVVDDCPDPVNLLSLVLNVLSQCSNPVQPPNDDHDDGDVVSDCPDPVSVVVVPDDNPPSPPDSNVVSVVSVVVSVVSVVVVVVVVVVVVVVPDDD

pLDDT: mean 74.12, std 23.26, range [28.86, 97.94]

Radius of gyration: 21.54 Å; Cα contacts (8 Å, |Δi|>4): 89; chains: 1; bounding box: 55×44×78 Å